Protein AF-A0A847E374-F1 (afdb_monomer_lite)

Sequence (117 aa):
MFTYLCFRLLKELNKVELNGMEIVEEKELYSNYFLNPAIDQKYPNGEALLDLYKRVKQFVDNIDIYDKSLLITHRGFINMIYFILNDIEINYDKKQFNVTHSSIHKIDSEKIKRILP

Foldseek 3Di:
DDDPDPVVLQADWWLDVCVPDDPVVCCVVPVQCPPFNDQQDARVVTGGVVRNLVSLVVCLVVVVVDDPDDDDGDQSSVVSLQCVLVVHDDGDPSPPQPDDPPWDWDDDPSDIHTDGD

Radius of gyration: 15.11 Å; chains: 1; bounding box: 34×30×39 Å

Secondary structure (DSSP, 8-state):
------GGGGPPP--GGGTT--HHHHHHH-GGGTS---TTPPPTTS--HHHHHHHHHHHHTTGGG-TT------HHHHHHHHHHHTTPPP-S-SSTT---TT-EEEEETTEEEEEE-

Structure (mmCIF, N/CA/C/O backbone):
data_AF-A0A847E374-F1
#
_entry.id   AF-A0A847E374-F1
#
loop_
_atom_site.group_PDB
_atom_site.id
_atom_site.type_symbol
_atom_site.label_atom_id
_atom_site.label_alt_id
_atom_site.label_comp_id
_atom_site.label_asym_id
_atom_site.label_entity_id
_atom_site.label_seq_id
_atom_site.pdbx_PDB_ins_code
_atom_site.Cartn_x
_atom_site.Cartn_y
_atom_site.Cartn_z
_atom_site.occupancy
_atom_site.B_iso_or_equiv
_atom_site.auth_seq_id
_atom_site.auth_comp_id
_atom_site.auth_asym_id
_atom_site.auth_atom_id
_atom_site.pdbx_PDB_model_num
ATOM 1 N N . MET A 1 1 ? -4.443 -18.436 18.462 1.00 35.31 1 MET A N 1
ATOM 2 C CA . MET A 1 1 ? -4.494 -18.923 17.069 1.00 35.31 1 MET A CA 1
ATOM 3 C C . MET A 1 1 ? -3.351 -18.254 16.327 1.00 35.31 1 MET A C 1
ATOM 5 O O . MET A 1 1 ? -3.393 -17.047 16.161 1.00 35.31 1 MET A O 1
ATOM 9 N N . PHE A 1 2 ? -2.284 -18.988 16.002 1.00 33.28 2 PHE A N 1
ATOM 10 C CA . PHE A 1 2 ? -1.184 -18.447 15.198 1.00 33.28 2 PHE A CA 1
ATOM 11 C C . PHE A 1 2 ? -1.580 -18.585 13.731 1.00 33.28 2 PHE A C 1
ATOM 13 O O . PHE A 1 2 ? -1.565 -19.681 13.176 1.00 33.28 2 PHE A O 1
ATOM 20 N N . THR A 1 3 ? -2.018 -17.492 13.119 1.00 50.50 3 THR A N 1
ATOM 21 C CA . THR A 1 3 ? -2.219 -17.427 11.675 1.00 50.50 3 THR A CA 1
ATOM 22 C C . THR A 1 3 ? -0.842 -17.440 11.018 1.00 50.50 3 THR A C 1
ATOM 24 O O . THR A 1 3 ? -0.015 -16.562 11.260 1.00 50.50 3 THR A O 1
ATOM 27 N N . TYR A 1 4 ? -0.554 -18.472 10.221 1.00 48.78 4 TYR A N 1
ATOM 28 C CA . TYR A 1 4 ? 0.654 -18.515 9.398 1.00 48.78 4 TYR A CA 1
ATOM 29 C C . TYR A 1 4 ? 0.526 -17.455 8.307 1.00 48.78 4 TYR A C 1
ATOM 31 O O . TYR A 1 4 ? 0.038 -17.722 7.210 1.00 48.78 4 TYR A O 1
ATOM 39 N N . LEU A 1 5 ? 0.950 -16.232 8.610 1.00 61.12 5 LEU A N 1
ATOM 40 C CA . LEU A 1 5 ? 1.117 -15.225 7.584 1.00 61.12 5 LEU A CA 1
ATOM 41 C C . LEU A 1 5 ? 2.303 -15.656 6.720 1.00 61.12 5 LEU A C 1
ATOM 43 O O . LEU A 1 5 ? 3.442 -15.738 7.184 1.00 61.12 5 LEU A O 1
ATOM 47 N N . CYS A 1 6 ? 2.041 -15.982 5.457 1.00 65.44 6 CYS A N 1
ATOM 48 C CA . CYS A 1 6 ? 3.107 -16.293 4.519 1.00 65.44 6 CYS A CA 1
ATOM 49 C C . CYS A 1 6 ? 3.978 -15.041 4.350 1.00 65.44 6 CYS A C 1
ATOM 51 O O . CYS A 1 6 ? 3.579 -14.096 3.672 1.00 65.44 6 CYS A O 1
ATOM 53 N N . PHE A 1 7 ? 5.180 -15.036 4.941 1.00 67.94 7 PHE A N 1
ATOM 54 C CA . PHE A 1 7 ? 6.124 -13.906 4.914 1.00 67.94 7 PHE A CA 1
ATOM 55 C C . PHE A 1 7 ? 6.395 -13.358 3.506 1.00 67.94 7 PHE A C 1
ATOM 57 O O . PHE A 1 7 ? 6.749 -12.193 3.348 1.00 67.94 7 PHE A O 1
ATOM 64 N N . ARG A 1 8 ? 6.211 -14.177 2.463 1.00 75.56 8 ARG A N 1
ATOM 65 C CA . ARG A 1 8 ? 6.341 -13.741 1.067 1.00 75.56 8 ARG A CA 1
ATOM 66 C C . ARG A 1 8 ? 5.347 -12.639 0.695 1.00 75.56 8 ARG A C 1
ATOM 68 O O . ARG A 1 8 ? 5.691 -11.812 -0.141 1.00 75.56 8 ARG A O 1
ATOM 75 N N . LEU A 1 9 ? 4.166 -12.606 1.312 1.00 81.56 9 LEU A N 1
ATOM 76 C CA . LEU A 1 9 ? 3.136 -11.606 1.032 1.00 81.56 9 LEU A CA 1
ATOM 77 C C . LEU A 1 9 ? 3.500 -10.218 1.551 1.00 81.56 9 LEU A C 1
ATOM 79 O O . LEU A 1 9 ? 3.030 -9.250 0.975 1.00 81.56 9 LEU A O 1
ATOM 83 N N . LEU A 1 10 ? 4.358 -10.112 2.570 1.00 88.81 10 LEU A N 1
ATOM 84 C CA . LEU A 1 10 ? 4.753 -8.840 3.186 1.00 88.81 10 LEU A CA 1
ATOM 85 C C . LEU A 1 10 ? 6.003 -8.199 2.566 1.00 88.81 10 LEU A C 1
ATOM 87 O O . LEU A 1 10 ? 6.448 -7.146 3.025 1.00 88.81 10 LEU A O 1
ATOM 91 N N . LYS A 1 11 ? 6.609 -8.849 1.565 1.00 91.81 11 LYS A N 1
ATOM 92 C CA . 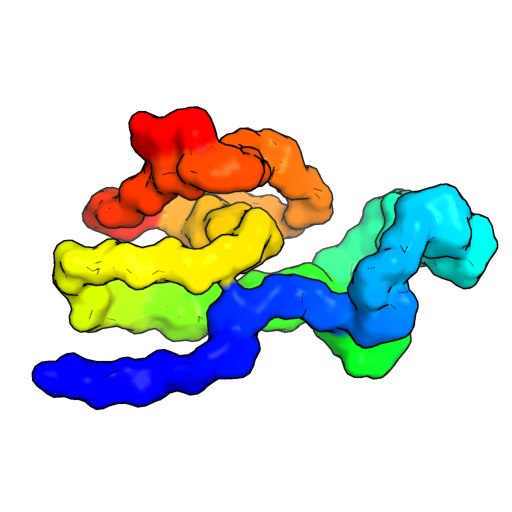LYS A 1 11 ? 7.831 -8.359 0.921 1.00 91.81 11 LYS A CA 1
ATOM 93 C C . LYS A 1 11 ? 7.562 -7.099 0.100 1.00 91.81 11 LYS A C 1
ATOM 95 O O . LYS A 1 11 ? 6.480 -6.945 -0.477 1.00 91.81 11 LYS A O 1
ATOM 100 N N . GLU A 1 12 ? 8.590 -6.254 0.021 1.00 92.19 12 GLU A N 1
ATOM 101 C CA . GLU A 1 12 ? 8.642 -5.079 -0.855 1.00 92.19 12 GLU A CA 1
ATOM 102 C C . GLU A 1 12 ? 8.432 -5.458 -2.332 1.00 92.19 12 GLU A C 1
ATOM 104 O O . GLU A 1 12 ? 8.553 -6.630 -2.701 1.00 92.19 12 GLU A O 1
ATOM 109 N N . LEU A 1 13 ? 8.113 -4.462 -3.166 1.00 92.25 13 LEU A N 1
ATOM 110 C CA . LEU A 1 13 ? 8.013 -4.625 -4.619 1.00 92.25 13 LEU A CA 1
ATOM 111 C C . LEU A 1 13 ? 9.269 -5.297 -5.188 1.00 92.25 13 LEU A C 1
ATOM 113 O O . LEU A 1 13 ? 10.373 -4.767 -5.054 1.00 92.25 13 LEU A O 1
ATOM 117 N N . ASN A 1 14 ? 9.105 -6.433 -5.861 1.00 91.38 14 ASN A N 1
ATOM 118 C CA . ASN A 1 14 ? 10.232 -7.141 -6.446 1.00 91.38 14 ASN A CA 1
ATOM 119 C C . ASN A 1 14 ? 10.612 -6.569 -7.819 1.00 91.38 14 ASN A C 1
ATOM 121 O O . ASN A 1 14 ? 9.959 -6.871 -8.817 1.00 91.38 14 ASN A O 1
ATOM 125 N N . LYS A 1 15 ? 11.716 -5.818 -7.889 1.00 88.06 15 LYS A N 1
ATOM 126 C CA . LYS A 1 15 ? 12.292 -5.359 -9.161 1.00 88.06 15 LYS A CA 1
ATOM 127 C C . LYS A 1 15 ? 13.442 -6.226 -9.699 1.00 88.06 15 LYS A C 1
ATOM 129 O O . LYS A 1 15 ? 14.132 -5.813 -10.627 1.00 88.06 15 LYS A O 1
ATOM 134 N N . VAL A 1 16 ? 13.679 -7.393 -9.098 1.00 87.06 16 VAL A N 1
ATOM 135 C CA . VAL A 1 16 ? 14.783 -8.316 -9.414 1.00 87.06 16 VAL A CA 1
ATOM 136 C C . VAL A 1 16 ? 16.133 -7.599 -9.502 1.00 87.06 16 VAL A C 1
ATOM 138 O O . VAL A 1 16 ? 16.647 -7.186 -8.468 1.00 87.06 16 VAL A O 1
ATOM 141 N N . GLU A 1 17 ? 16.686 -7.440 -10.705 1.00 76.69 17 GLU A N 1
ATOM 142 C CA . GLU A 1 17 ? 18.030 -6.920 -10.973 1.00 76.69 17 GLU A CA 1
ATOM 143 C C . GLU A 1 17 ? 18.176 -5.442 -10.603 1.00 76.69 17 GLU A C 1
ATOM 145 O O . GLU A 1 17 ? 19.279 -4.981 -10.333 1.00 76.69 17 GLU A O 1
ATOM 150 N N . LEU A 1 18 ? 17.063 -4.706 -10.520 1.00 77.06 18 LEU A N 1
ATOM 151 C CA . LEU A 1 18 ? 17.071 -3.306 -10.091 1.00 77.06 18 LEU A CA 1
ATOM 152 C C . LEU A 1 18 ? 17.050 -3.166 -8.562 1.00 77.06 18 LEU A C 1
ATOM 154 O O . LEU A 1 18 ? 17.201 -2.066 -8.031 1.00 77.06 18 LEU A O 1
ATOM 158 N N . ASN A 1 19 ? 16.821 -4.255 -7.818 1.00 78.81 19 ASN A N 1
ATOM 159 C CA . ASN A 1 19 ? 16.851 -4.197 -6.362 1.00 78.81 19 ASN A CA 1
ATOM 160 C C . ASN A 1 19 ? 18.295 -3.962 -5.893 1.00 78.81 19 ASN A C 1
ATOM 162 O O . ASN A 1 19 ? 19.143 -4.839 -6.024 1.00 78.81 19 ASN A O 1
ATOM 166 N N . GLY A 1 20 ? 18.552 -2.801 -5.290 1.00 76.31 20 GLY A N 1
ATOM 167 C CA . GLY A 1 20 ? 19.876 -2.450 -4.765 1.00 76.31 20 GLY A CA 1
ATOM 168 C C . GLY A 1 20 ? 20.818 -1.805 -5.783 1.00 76.31 20 GLY A C 1
ATOM 169 O O . GLY A 1 20 ? 21.938 -1.473 -5.409 1.00 76.31 20 GLY A O 1
ATOM 170 N N . MET A 1 21 ? 20.364 -1.586 -7.021 1.00 80.44 21 MET A N 1
ATOM 171 C CA . MET A 1 21 ? 21.080 -0.774 -8.005 1.00 80.44 21 MET A CA 1
ATOM 172 C C . MET A 1 21 ? 21.060 0.700 -7.587 1.00 80.44 21 MET A C 1
ATOM 174 O O . MET A 1 21 ? 20.069 1.189 -7.031 1.00 80.44 21 MET A O 1
ATOM 178 N N . GLU A 1 22 ? 22.152 1.421 -7.839 1.00 78.06 22 GLU A N 1
ATOM 179 C CA . GLU A 1 22 ? 22.182 2.857 -7.592 1.00 78.06 22 GLU A CA 1
ATOM 180 C C . GLU A 1 22 ? 21.260 3.581 -8.586 1.00 78.06 22 GLU A C 1
ATOM 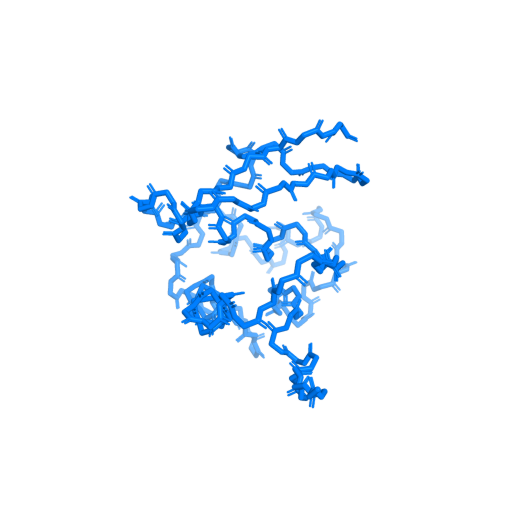182 O O . GLU A 1 22 ? 21.163 3.223 -9.758 1.00 78.06 22 GLU A O 1
ATOM 187 N N . ILE A 1 23 ? 20.574 4.633 -8.130 1.00 73.50 23 ILE A N 1
ATOM 188 C CA . ILE A 1 23 ? 19.575 5.356 -8.938 1.00 73.50 23 ILE A CA 1
ATOM 189 C C . ILE A 1 23 ? 20.172 5.900 -10.246 1.00 73.50 23 ILE A C 1
ATOM 191 O O . ILE A 1 23 ? 19.455 6.030 -11.239 1.00 73.50 23 ILE A O 1
ATOM 195 N N . VAL A 1 24 ? 21.456 6.269 -10.237 1.00 69.31 24 VAL A N 1
ATOM 196 C CA . VAL A 1 24 ? 22.151 6.794 -11.420 1.00 69.31 24 VAL A CA 1
ATOM 197 C C . VAL A 1 24 ? 22.277 5.703 -12.486 1.00 69.31 24 VAL A C 1
ATOM 199 O O . VAL A 1 24 ? 21.843 5.915 -13.615 1.00 69.31 24 VAL A O 1
ATOM 202 N N . GLU A 1 25 ? 22.748 4.516 -12.106 1.00 66.19 25 GLU A N 1
ATOM 203 C CA . GLU A 1 25 ? 22.898 3.360 -12.999 1.00 66.19 25 GLU A CA 1
ATOM 204 C C . GLU A 1 25 ? 21.540 2.837 -13.500 1.00 66.19 25 GLU A C 1
ATOM 206 O O . GLU A 1 25 ? 21.378 2.534 -14.683 1.00 66.19 25 GLU A O 1
ATOM 211 N N . GLU A 1 26 ? 20.522 2.810 -12.628 1.00 66.75 26 GLU A N 1
ATOM 212 C CA . GLU A 1 26 ? 19.162 2.370 -12.980 1.00 66.75 26 GLU A CA 1
ATOM 213 C C . GLU A 1 26 ? 18.551 3.268 -14.072 1.00 66.75 26 GLU A C 1
ATOM 215 O O . GLU A 1 26 ? 17.871 2.786 -14.979 1.00 66.75 26 GLU A O 1
ATOM 220 N N . LYS A 1 27 ? 18.813 4.582 -14.030 1.00 70.75 27 LYS A N 1
ATOM 221 C CA . LYS A 1 27 ? 18.307 5.539 -15.030 1.00 70.75 27 LYS A CA 1
ATOM 222 C C . LYS A 1 27 ? 18.970 5.395 -16.394 1.00 70.75 27 LYS A C 1
ATOM 224 O O . LYS A 1 27 ? 18.296 5.613 -17.400 1.00 70.75 27 LYS A O 1
ATOM 229 N N . GLU A 1 28 ? 20.257 5.068 -16.431 1.00 73.62 28 GLU A N 1
ATOM 230 C CA . GLU A 1 28 ? 21.002 4.902 -17.683 1.00 73.62 28 GLU A CA 1
ATOM 231 C C . GLU A 1 28 ? 20.646 3.585 -18.377 1.00 73.62 28 GLU A C 1
ATOM 233 O O . GLU A 1 28 ? 20.400 3.567 -19.582 1.00 73.62 28 GLU A O 1
ATOM 238 N N . LEU A 1 29 ? 20.551 2.494 -17.612 1.00 69.00 29 LEU A N 1
ATOM 239 C CA . LEU A 1 29 ? 20.310 1.152 -18.147 1.00 69.00 29 LEU A CA 1
ATOM 240 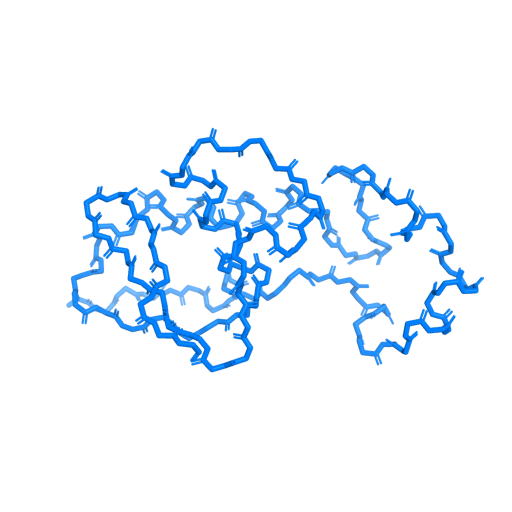C C . LEU A 1 29 ? 18.819 0.847 -18.370 1.00 69.00 29 LEU A C 1
ATOM 242 O O . LEU A 1 29 ? 18.474 0.066 -19.256 1.00 69.00 29 LEU A O 1
ATOM 246 N N . TYR A 1 30 ? 17.927 1.470 -17.591 1.00 69.25 30 TYR A N 1
ATOM 247 C CA . TYR A 1 30 ? 16.499 1.134 -17.537 1.00 69.25 30 TYR A CA 1
ATOM 248 C C . TYR A 1 30 ? 15.589 2.372 -17.559 1.00 69.25 30 TYR A C 1
ATOM 250 O O . TYR A 1 30 ? 14.562 2.424 -16.878 1.00 69.25 30 TYR A O 1
ATOM 258 N N . SER A 1 31 ? 15.923 3.367 -18.386 1.00 67.94 31 SER A N 1
ATOM 259 C CA . SER A 1 31 ? 15.190 4.641 -18.517 1.00 67.94 31 SER A CA 1
ATOM 260 C C . SER A 1 31 ? 13.666 4.486 -18.692 1.00 67.94 31 SER A C 1
ATOM 262 O O . SER A 1 31 ? 12.889 5.215 -18.066 1.00 67.94 31 SER A O 1
ATOM 264 N N . ASN A 1 32 ? 13.228 3.474 -19.450 1.00 68.88 32 ASN A N 1
ATOM 265 C CA . ASN A 1 32 ? 11.814 3.150 -19.699 1.00 68.88 32 ASN A CA 1
ATOM 266 C C . ASN A 1 32 ? 11.027 2.733 -18.439 1.00 68.88 32 ASN A C 1
ATOM 268 O O . ASN A 1 32 ? 9.799 2.752 -18.447 1.00 68.88 32 ASN A O 1
ATOM 272 N N . TYR A 1 33 ? 11.710 2.349 -17.359 1.00 67.31 33 TYR A N 1
ATOM 273 C CA . TYR A 1 33 ? 11.097 1.950 -16.088 1.00 67.31 33 TYR A CA 1
ATOM 274 C C . TYR A 1 33 ? 11.108 3.064 -15.033 1.00 67.31 33 TYR A C 1
ATOM 276 O O . TYR A 1 33 ? 10.585 2.874 -13.933 1.00 67.31 33 TYR A O 1
ATOM 284 N N . PHE A 1 34 ? 11.699 4.222 -15.347 1.00 64.88 34 PHE A N 1
ATOM 285 C CA . PHE A 1 34 ? 11.924 5.304 -14.387 1.00 64.88 34 PHE A CA 1
ATOM 286 C C . PHE A 1 34 ? 11.090 6.564 -14.664 1.00 64.88 34 PHE A C 1
ATOM 288 O O . PHE A 1 34 ? 10.796 7.318 -13.739 1.00 64.88 34 PHE A O 1
ATOM 295 N N . LEU A 1 35 ? 10.668 6.790 -15.911 1.00 65.25 35 LEU A N 1
ATOM 296 C CA . LEU A 1 35 ? 9.978 8.014 -16.346 1.00 65.25 35 LEU A CA 1
ATOM 297 C C . LEU A 1 35 ? 8.445 7.983 -16.179 1.00 65.25 35 LEU A C 1
ATOM 299 O O . LEU A 1 35 ? 7.744 8.651 -16.930 1.00 65.25 35 LEU A O 1
ATOM 303 N N . ASN A 1 36 ? 7.939 7.290 -15.152 1.00 67.75 36 ASN A N 1
ATOM 304 C CA . ASN A 1 36 ? 6.524 6.926 -14.929 1.00 67.75 36 ASN A CA 1
ATOM 305 C C . ASN A 1 36 ? 6.121 5.631 -15.655 1.00 67.75 36 ASN A C 1
ATOM 307 O O . ASN A 1 36 ? 5.374 5.680 -16.632 1.00 67.75 36 ASN A O 1
ATOM 311 N N . PRO A 1 37 ? 6.606 4.462 -15.192 1.00 79.06 37 PRO A N 1
ATOM 312 C CA . PRO A 1 37 ? 6.094 3.186 -15.681 1.00 79.06 37 PRO A CA 1
ATOM 313 C C . PRO A 1 37 ? 4.582 3.091 -15.441 1.00 79.06 37 PRO A C 1
ATOM 315 O O . PRO A 1 37 ? 4.057 3.642 -14.467 1.00 79.06 37 PRO A O 1
ATOM 318 N N . ALA A 1 38 ? 3.881 2.377 -16.319 1.00 87.38 38 ALA A N 1
ATOM 319 C CA . ALA A 1 38 ? 2.474 2.075 -16.090 1.00 87.38 38 ALA A CA 1
ATOM 320 C C . ALA A 1 38 ? 2.321 1.177 -14.849 1.00 87.38 38 ALA A C 1
ATOM 322 O O . ALA A 1 38 ? 3.199 0.376 -14.528 1.00 87.38 38 ALA A O 1
ATOM 323 N N . ILE A 1 39 ? 1.205 1.295 -14.130 1.00 91.69 39 ILE A N 1
ATOM 324 C CA . ILE A 1 39 ? 0.970 0.554 -12.875 1.00 91.69 39 ILE A CA 1
ATOM 325 C C . ILE A 1 39 ? 0.949 -0.973 -13.063 1.00 91.69 39 ILE A C 1
ATOM 327 O O . ILE A 1 39 ? 1.218 -1.719 -12.121 1.00 91.69 39 ILE A O 1
ATOM 331 N N . ASP A 1 40 ? 0.639 -1.438 -14.269 1.00 93.25 40 ASP A N 1
ATOM 332 C CA . ASP A 1 40 ? 0.590 -2.832 -14.707 1.00 93.25 40 ASP A CA 1
ATOM 333 C C . ASP A 1 40 ? 1.866 -3.281 -15.444 1.00 93.25 40 ASP A C 1
ATOM 335 O O . ASP A 1 40 ? 2.027 -4.468 -15.741 1.00 93.25 40 ASP A O 1
ATOM 339 N N . GLN A 1 41 ? 2.807 -2.365 -15.685 1.00 90.75 41 GLN A N 1
ATOM 340 C CA . GLN A 1 41 ? 4.099 -2.681 -16.278 1.00 90.75 41 GLN A CA 1
ATOM 341 C C . GLN A 1 41 ? 4.958 -3.454 -15.278 1.00 90.75 41 GLN A C 1
ATOM 343 O O . GLN A 1 41 ? 5.314 -2.964 -14.204 1.00 90.75 41 GLN A O 1
ATOM 348 N N . LYS A 1 42 ? 5.326 -4.678 -15.654 1.00 90.06 42 LYS A N 1
ATOM 349 C CA . LYS A 1 42 ? 6.219 -5.526 -14.862 1.00 90.06 42 LYS A CA 1
ATOM 350 C C . LYS A 1 42 ? 7.670 -5.138 -15.080 1.00 90.06 42 LYS A C 1
ATOM 352 O O . LYS A 1 42 ? 8.091 -4.962 -16.221 1.00 90.06 42 LYS A O 1
ATOM 357 N N . TYR A 1 43 ? 8.451 -5.103 -14.004 1.00 87.25 43 TYR A N 1
ATOM 358 C CA . TYR A 1 43 ? 9.906 -5.160 -14.131 1.00 87.25 43 TYR A CA 1
ATOM 359 C C . TYR A 1 43 ? 10.327 -6.504 -14.759 1.00 87.25 43 TYR A C 1
ATOM 361 O O . TYR A 1 43 ? 9.633 -7.506 -14.550 1.00 87.25 43 TYR A O 1
ATOM 369 N N . PRO A 1 44 ? 11.445 -6.574 -15.506 1.00 85.44 44 PRO A N 1
ATOM 370 C CA . PRO A 1 44 ? 11.942 -7.834 -16.057 1.00 85.44 44 PRO A CA 1
ATOM 371 C C . PRO A 1 44 ? 12.091 -8.892 -14.957 1.00 85.44 44 PRO A C 1
ATOM 373 O O . PRO A 1 44 ? 12.764 -8.663 -13.954 1.00 85.44 44 PRO A O 1
ATOM 376 N N . ASN A 1 45 ? 11.413 -10.035 -15.118 1.00 86.56 45 ASN A N 1
ATOM 377 C CA . ASN A 1 45 ? 11.327 -11.123 -14.127 1.00 86.56 45 ASN A CA 1
ATOM 378 C C . ASN A 1 45 ? 10.753 -10.729 -12.745 1.00 86.56 45 ASN A C 1
ATOM 380 O O . ASN A 1 45 ? 10.795 -11.527 -11.805 1.00 86.56 45 ASN A O 1
ATOM 384 N N . GLY A 1 46 ? 10.219 -9.516 -12.611 1.00 90.56 46 GLY A N 1
ATOM 385 C CA . GLY A 1 46 ? 9.737 -8.932 -11.366 1.00 90.56 46 GLY A CA 1
ATOM 386 C C . GLY A 1 46 ? 8.223 -8.753 -11.309 1.00 90.56 46 GLY A C 1
ATOM 387 O O . GLY A 1 46 ? 7.452 -9.391 -12.028 1.00 90.56 46 GLY A O 1
ATOM 388 N N . GLU A 1 47 ? 7.806 -7.876 -10.404 1.00 91.81 47 GLU A N 1
ATOM 389 C CA . GLU A 1 47 ? 6.413 -7.505 -10.157 1.00 91.81 47 GLU A CA 1
ATOM 390 C C . GLU A 1 47 ? 6.063 -6.178 -10.843 1.00 91.81 47 GLU A C 1
ATOM 392 O O . GLU A 1 47 ? 6.917 -5.311 -11.013 1.00 91.81 47 GLU A O 1
ATOM 397 N N . ALA A 1 48 ? 4.797 -5.986 -11.204 1.00 93.25 48 ALA A N 1
ATOM 398 C CA . ALA A 1 48 ? 4.247 -4.652 -11.438 1.00 93.25 48 ALA A CA 1
ATOM 399 C C . ALA A 1 48 ? 3.823 -4.004 -10.109 1.00 93.25 48 ALA A C 1
ATOM 401 O O . ALA A 1 48 ? 3.630 -4.691 -9.100 1.00 93.25 48 ALA A O 1
ATOM 402 N N . LEU A 1 49 ? 3.589 -2.687 -10.096 1.00 94.06 49 LEU A N 1
ATOM 403 C CA . LEU A 1 49 ? 3.018 -2.024 -8.915 1.00 94.06 49 LEU A CA 1
ATOM 404 C C . LEU A 1 49 ? 1.646 -2.614 -8.550 1.00 94.06 49 LEU A C 1
ATOM 406 O O . LEU A 1 49 ? 1.349 -2.828 -7.375 1.00 94.06 49 LEU A O 1
ATOM 410 N N . LEU A 1 50 ? 0.844 -2.950 -9.563 1.00 95.31 50 LEU A N 1
ATOM 411 C CA . LEU A 1 50 ? -0.451 -3.600 -9.407 1.00 95.31 50 LEU A CA 1
ATOM 412 C C . LEU A 1 50 ? -0.345 -4.995 -8.762 1.00 95.31 50 LEU A C 1
ATOM 414 O O . LEU A 1 50 ? -1.259 -5.405 -8.047 1.00 95.31 50 LEU A O 1
ATOM 418 N N . ASP A 1 51 ? 0.756 -5.723 -8.972 1.00 95.38 51 ASP A N 1
ATOM 419 C CA . ASP A 1 51 ? 0.974 -7.023 -8.327 1.00 95.38 51 ASP A CA 1
ATOM 420 C C . ASP A 1 51 ? 1.216 -6.850 -6.820 1.00 95.38 51 ASP A C 1
ATOM 422 O O . ASP A 1 51 ? 0.598 -7.550 -6.012 1.00 95.38 51 ASP A O 1
ATOM 426 N N . LEU A 1 52 ? 2.032 -5.861 -6.425 1.00 95.50 52 LEU A N 1
ATOM 427 C CA . LEU A 1 52 ? 2.201 -5.496 -5.015 1.00 95.50 52 LEU A CA 1
ATOM 428 C C . LEU A 1 52 ? 0.862 -5.063 -4.399 1.00 95.50 52 LEU A C 1
ATOM 430 O O . LEU A 1 52 ? 0.516 -5.538 -3.318 1.00 95.50 52 LEU A O 1
ATOM 434 N N . TYR A 1 53 ? 0.091 -4.214 -5.088 1.00 96.19 53 TYR A N 1
ATOM 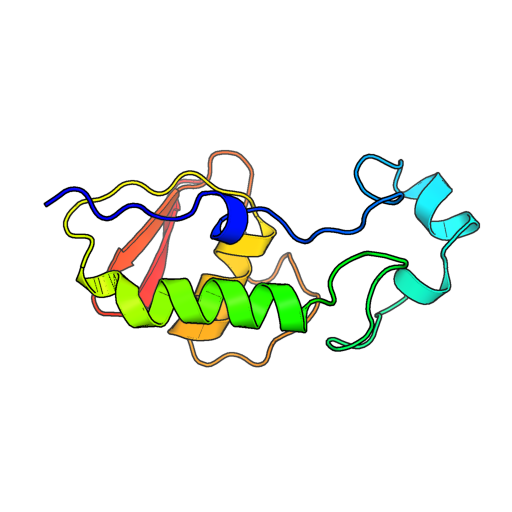435 C CA . TYR A 1 53 ? -1.229 -3.784 -4.618 1.00 96.19 53 TYR A CA 1
ATOM 436 C C . TYR A 1 53 ? -2.152 -4.976 -4.344 1.00 96.19 53 TYR A C 1
ATOM 438 O O . TYR A 1 53 ? -2.733 -5.063 -3.266 1.00 96.19 53 TYR A O 1
ATOM 446 N N . LYS A 1 54 ? -2.245 -5.938 -5.272 1.00 95.00 54 LYS A N 1
ATOM 447 C CA . LYS A 1 54 ? -3.070 -7.146 -5.097 1.00 95.00 54 LYS A CA 1
ATOM 448 C C . LYS A 1 54 ? -2.647 -7.963 -3.874 1.00 95.00 54 LYS A C 1
ATOM 450 O O . LYS A 1 54 ? -3.512 -8.411 -3.127 1.00 95.00 54 LYS A O 1
ATOM 455 N N . ARG A 1 55 ? -1.338 -8.134 -3.639 1.00 94.94 55 ARG A N 1
ATOM 456 C CA . ARG A 1 55 ? -0.828 -8.833 -2.442 1.00 94.94 55 ARG A CA 1
ATOM 457 C C . ARG A 1 55 ? -1.181 -8.097 -1.155 1.00 94.94 55 ARG A C 1
ATOM 459 O O . ARG A 1 55 ? -1.597 -8.729 -0.188 1.00 94.94 55 ARG A O 1
ATOM 466 N N . VAL A 1 56 ? -1.020 -6.775 -1.135 1.00 95.25 56 VAL A N 1
ATOM 467 C CA . VAL A 1 56 ? -1.354 -5.970 0.048 1.00 95.25 56 VAL A CA 1
ATOM 468 C C . VAL A 1 56 ? -2.862 -5.980 0.282 1.00 95.25 56 VAL A C 1
ATOM 470 O O . VAL A 1 56 ? -3.284 -6.097 1.423 1.00 95.25 56 VAL A O 1
ATOM 473 N N . LYS A 1 57 ? -3.679 -5.956 -0.776 1.00 95.06 57 LYS A N 1
ATOM 474 C CA . LYS A 1 57 ? -5.135 -6.070 -0.667 1.00 95.06 57 LYS A CA 1
ATOM 475 C C . LYS A 1 57 ? -5.557 -7.378 -0.009 1.00 95.06 57 LYS A C 1
ATOM 477 O O . LYS A 1 57 ? -6.309 -7.335 0.948 1.00 95.06 57 LYS A O 1
ATOM 482 N N . GLN A 1 58 ? -4.978 -8.513 -0.404 1.00 92.88 58 GLN A N 1
ATOM 483 C CA . GLN A 1 58 ? -5.237 -9.795 0.270 1.00 92.88 58 GLN A CA 1
ATOM 484 C C . GLN A 1 58 ? -4.916 -9.759 1.772 1.00 92.88 58 GLN A C 1
ATOM 486 O O . GLN A 1 58 ? -5.605 -10.393 2.570 1.00 92.88 58 GLN A O 1
ATOM 491 N N . PHE A 1 59 ? -3.864 -9.033 2.161 1.00 91.81 59 PHE A N 1
ATOM 492 C CA . PHE A 1 59 ? -3.536 -8.813 3.567 1.00 91.81 59 PHE A CA 1
ATOM 493 C C . PHE A 1 59 ? -4.566 -7.903 4.256 1.00 91.81 59 PHE A C 1
ATOM 495 O O . PHE A 1 59 ? -5.041 -8.244 5.336 1.00 91.81 59 PHE A O 1
ATOM 502 N N . VAL A 1 60 ? -4.925 -6.779 3.628 1.00 92.50 60 VAL A N 1
ATOM 503 C CA . VAL A 1 60 ? -5.879 -5.798 4.165 1.00 92.50 60 VAL A CA 1
ATOM 504 C C . VAL A 1 60 ? -7.284 -6.391 4.306 1.00 92.50 60 VAL A C 1
ATOM 506 O O . VAL A 1 60 ? -7.906 -6.192 5.339 1.00 92.50 60 VAL A O 1
ATOM 509 N N . ASP A 1 61 ? -7.739 -7.198 3.347 1.00 91.62 61 ASP A N 1
ATOM 510 C CA . ASP A 1 61 ? -9.041 -7.885 3.381 1.00 91.62 61 ASP A CA 1
ATOM 511 C C . ASP A 1 61 ? -9.183 -8.822 4.600 1.00 91.62 61 ASP A C 1
ATOM 513 O O . ASP A 1 61 ? -10.288 -9.206 4.972 1.00 91.62 61 ASP A O 1
ATOM 517 N N . ASN A 1 62 ? -8.066 -9.211 5.223 1.00 88.31 62 ASN A N 1
ATOM 518 C CA . ASN A 1 62 ? -8.031 -10.060 6.411 1.00 88.31 62 ASN A CA 1
ATOM 519 C C . ASN A 1 62 ? -7.465 -9.327 7.636 1.00 88.31 62 ASN A C 1
ATOM 521 O O . ASN A 1 62 ? -7.073 -9.980 8.599 1.00 88.31 62 ASN A O 1
ATOM 525 N N . ILE A 1 63 ? -7.366 -7.994 7.618 1.00 88.12 63 ILE A N 1
ATOM 526 C CA . ILE A 1 63 ? -6.626 -7.257 8.648 1.00 88.12 63 ILE A CA 1
ATOM 527 C C . ILE A 1 63 ? -7.265 -7.343 10.038 1.00 88.12 63 ILE A C 1
ATOM 529 O O . ILE A 1 63 ? -6.548 -7.349 11.038 1.00 88.12 63 ILE A O 1
ATOM 533 N N . ASP A 1 64 ? -8.587 -7.502 10.105 1.00 87.12 64 ASP A N 1
ATOM 534 C CA . ASP A 1 64 ? -9.352 -7.553 11.357 1.00 87.12 64 ASP A CA 1
ATOM 535 C C . ASP A 1 64 ? -9.050 -8.786 12.215 1.00 87.12 64 ASP A C 1
ATOM 537 O O . ASP A 1 64 ? -9.350 -8.809 13.409 1.00 87.12 64 ASP A O 1
ATOM 541 N N . ILE A 1 65 ? -8.407 -9.816 11.649 1.00 88.31 65 ILE A N 1
ATOM 542 C CA . ILE A 1 65 ? -7.950 -10.973 12.433 1.00 88.31 65 ILE A CA 1
ATOM 543 C C . ILE A 1 65 ? -6.781 -10.613 13.365 1.00 88.31 65 ILE A C 1
ATOM 545 O O . ILE A 1 65 ? -6.434 -11.402 14.248 1.00 88.31 65 ILE A O 1
ATOM 549 N N . TYR A 1 66 ? -6.150 -9.454 13.158 1.00 87.19 66 TYR A N 1
ATOM 550 C CA . TYR A 1 66 ? -4.988 -8.983 13.900 1.00 87.19 66 TYR A CA 1
ATOM 551 C C . TYR A 1 66 ? -5.377 -7.885 14.899 1.00 87.19 66 TYR A C 1
ATOM 553 O O . TYR A 1 66 ? -5.251 -6.696 14.616 1.00 87.19 66 TYR A O 1
ATOM 561 N N . ASP A 1 67 ? -5.779 -8.266 16.114 1.00 85.94 67 ASP A N 1
ATOM 562 C CA . ASP A 1 67 ? -5.941 -7.303 17.214 1.00 85.94 67 ASP A CA 1
ATOM 563 C C . ASP A 1 67 ? -4.582 -6.979 17.869 1.00 85.94 67 ASP A C 1
ATOM 565 O O . ASP A 1 67 ? -3.728 -7.857 18.024 1.00 85.94 67 ASP A O 1
ATOM 569 N N . LYS A 1 68 ? -4.365 -5.705 18.232 1.00 87.50 68 LYS A N 1
ATOM 570 C CA . LYS A 1 68 ? -3.166 -5.180 18.934 1.00 87.50 68 LYS A CA 1
ATOM 571 C C . LYS A 1 68 ? -1.828 -5.742 18.425 1.00 87.50 68 LYS A C 1
ATOM 573 O O . LYS A 1 68 ? -0.956 -6.122 19.206 1.00 87.50 68 LYS A O 1
ATOM 578 N N . SER A 1 69 ? -1.663 -5.786 17.107 1.00 91.19 69 SER A N 1
ATOM 579 C CA . SER A 1 69 ? -0.490 -6.366 16.445 1.00 91.19 69 SER A CA 1
ATOM 580 C C . SER A 1 69 ? 0.466 -5.296 15.904 1.00 91.19 69 SER A C 1
ATOM 582 O O . SER A 1 69 ? 0.047 -4.201 15.532 1.00 91.19 69 SER A O 1
ATOM 584 N N . LEU A 1 70 ? 1.763 -5.622 15.837 1.00 92.44 70 LEU A N 1
ATOM 585 C CA . LEU A 1 70 ? 2.791 -4.790 15.206 1.00 92.44 70 LEU A CA 1
ATOM 586 C C . LEU A 1 70 ? 3.265 -5.453 13.910 1.00 92.44 70 LEU A C 1
ATOM 588 O O . LEU A 1 70 ? 3.836 -6.542 13.937 1.00 92.44 70 LEU A O 1
ATOM 592 N N . LEU A 1 71 ? 3.066 -4.767 12.785 1.00 91.88 71 LEU A N 1
ATOM 593 C CA . LEU A 1 71 ? 3.599 -5.164 11.487 1.00 91.88 71 LEU A CA 1
ATOM 594 C C . LEU A 1 71 ? 4.875 -4.373 11.188 1.00 91.88 71 LEU A C 1
ATOM 596 O O . LEU A 1 71 ? 4.837 -3.150 11.075 1.00 91.88 71 LEU A O 1
ATOM 600 N N . ILE A 1 72 ? 5.990 -5.079 11.007 1.00 92.12 72 ILE A N 1
ATOM 601 C CA . ILE A 1 72 ? 7.248 -4.501 10.521 1.00 92.12 72 ILE A CA 1
ATOM 602 C C . ILE A 1 72 ? 7.396 -4.886 9.051 1.00 92.12 72 ILE A C 1
ATOM 604 O O . ILE A 1 72 ? 7.435 -6.067 8.709 1.00 92.12 72 ILE A O 1
ATOM 608 N N . THR A 1 73 ? 7.449 -3.889 8.173 1.00 93.44 73 THR A N 1
ATOM 609 C CA . THR A 1 73 ? 7.531 -4.086 6.721 1.00 93.44 73 THR A CA 1
ATOM 610 C C . THR A 1 73 ? 8.242 -2.897 6.064 1.00 93.44 73 THR A C 1
ATOM 612 O O . THR A 1 73 ? 8.910 -2.105 6.729 1.00 93.44 73 THR A O 1
ATOM 615 N N . HIS A 1 74 ? 8.137 -2.794 4.747 1.00 93.50 74 HIS A N 1
ATOM 616 C CA . HIS A 1 74 ? 8.827 -1.827 3.920 1.00 93.50 74 HIS A CA 1
ATOM 617 C C . HIS A 1 74 ? 7.905 -0.685 3.475 1.00 93.50 74 HIS A C 1
ATOM 619 O O . HIS A 1 74 ? 6.677 -0.753 3.576 1.00 93.50 74 HIS A O 1
ATOM 625 N N . ARG A 1 75 ? 8.508 0.384 2.950 1.00 94.56 75 ARG A N 1
ATOM 626 C CA . ARG A 1 75 ? 7.804 1.618 2.582 1.00 94.56 75 ARG A CA 1
ATOM 627 C C . ARG A 1 75 ? 6.731 1.393 1.518 1.00 94.56 75 ARG A C 1
ATOM 629 O O . ARG A 1 75 ? 5.648 1.961 1.637 1.00 94.56 75 ARG A O 1
ATOM 636 N N . GLY A 1 76 ? 7.020 0.612 0.475 1.00 94.38 76 GLY A N 1
ATOM 637 C CA . GLY A 1 76 ? 6.053 0.377 -0.598 1.00 94.38 76 GLY A CA 1
ATOM 638 C C . GLY A 1 76 ? 4.832 -0.395 -0.107 1.00 94.38 76 GLY A C 1
ATOM 639 O O . GLY A 1 76 ? 3.713 -0.044 -0.475 1.00 94.38 76 GLY A O 1
ATOM 640 N N . PHE A 1 77 ? 5.024 -1.355 0.801 1.00 95.62 77 PHE A N 1
ATOM 641 C CA . PHE A 1 77 ? 3.924 -2.088 1.426 1.00 95.62 77 PHE A CA 1
ATOM 642 C C . PHE A 1 77 ? 3.014 -1.164 2.248 1.00 95.62 77 PHE A C 1
ATOM 644 O O . PHE A 1 77 ? 1.801 -1.167 2.052 1.00 95.62 77 PHE A O 1
ATOM 651 N N . ILE A 1 78 ? 3.589 -0.313 3.110 1.00 96.00 78 ILE A N 1
ATOM 652 C CA . ILE A 1 78 ? 2.817 0.651 3.917 1.00 96.00 78 ILE A CA 1
ATOM 653 C C . ILE A 1 78 ? 2.043 1.617 3.010 1.00 96.00 78 ILE A C 1
ATOM 655 O O . ILE A 1 78 ? 0.860 1.853 3.240 1.00 96.00 78 ILE A O 1
ATOM 659 N N . ASN A 1 79 ? 2.671 2.133 1.948 1.00 96.31 79 ASN A N 1
ATOM 660 C CA . ASN A 1 79 ? 1.993 3.000 0.980 1.00 96.31 79 ASN A CA 1
ATOM 661 C C . ASN A 1 79 ? 0.787 2.310 0.320 1.00 96.31 79 ASN A C 1
ATOM 663 O O . ASN A 1 79 ? -0.238 2.954 0.124 1.00 96.31 79 ASN A O 1
ATOM 667 N N . MET A 1 80 ? 0.872 1.014 0.000 1.00 96.69 80 MET A N 1
ATOM 668 C CA . MET A 1 80 ? -0.281 0.290 -0.549 1.00 96.69 80 MET A CA 1
ATOM 669 C C . MET A 1 80 ? -1.435 0.190 0.446 1.00 96.69 80 MET A C 1
ATOM 671 O O . MET A 1 80 ? -2.581 0.342 0.038 1.00 96.69 80 MET A O 1
ATOM 675 N N . ILE A 1 81 ? -1.158 0.018 1.743 1.00 96.12 81 ILE A N 1
ATOM 676 C CA . ILE A 1 81 ? -2.214 0.043 2.767 1.00 96.12 81 ILE A CA 1
ATOM 677 C C . ILE A 1 81 ? -2.940 1.396 2.754 1.00 96.12 81 ILE A C 1
ATOM 679 O O . ILE A 1 81 ? -4.164 1.425 2.826 1.00 96.12 81 ILE A O 1
ATOM 683 N N . TYR A 1 82 ? -2.210 2.507 2.602 1.00 96.62 82 TYR A N 1
ATOM 684 C CA . TYR A 1 82 ? -2.810 3.838 2.452 1.00 96.62 82 TYR A CA 1
ATOM 685 C C . TYR A 1 82 ? -3.709 3.961 1.228 1.00 96.62 82 TYR A C 1
ATOM 687 O O . TYR A 1 82 ? -4.803 4.505 1.352 1.00 96.62 82 TYR A O 1
ATOM 695 N N . PHE A 1 83 ? -3.269 3.466 0.070 1.00 95.94 83 PHE A N 1
ATOM 696 C CA . PHE A 1 83 ? -4.105 3.475 -1.129 1.00 95.94 83 PHE A CA 1
ATOM 697 C C . PHE A 1 83 ? -5.396 2.677 -0.928 1.00 95.94 83 PHE A C 1
ATOM 699 O O . PHE A 1 83 ? -6.468 3.154 -1.279 1.00 95.94 83 PHE A O 1
ATOM 706 N N . ILE A 1 84 ? -5.295 1.484 -0.334 1.00 95.81 84 ILE A N 1
ATOM 707 C CA . ILE A 1 84 ? -6.432 0.575 -0.149 1.00 95.81 84 ILE A CA 1
ATOM 708 C C . ILE A 1 84 ? -7.430 1.137 0.864 1.00 95.81 84 ILE A C 1
ATOM 710 O O . ILE 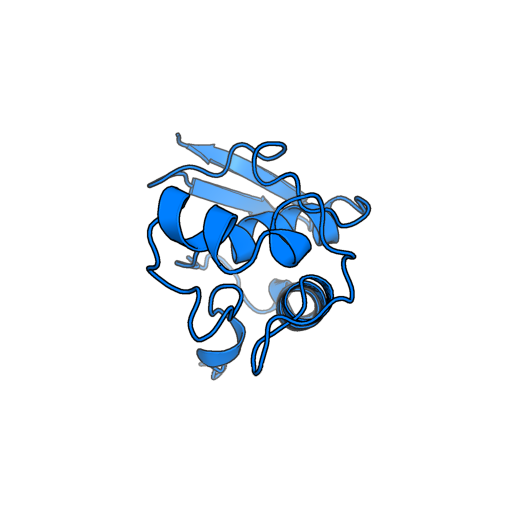A 1 84 ? -8.609 1.254 0.555 1.00 95.81 84 ILE A O 1
ATOM 714 N N . LEU A 1 85 ? -6.968 1.491 2.065 1.00 95.12 85 LEU A N 1
ATOM 715 C CA . LEU A 1 85 ? -7.852 1.887 3.166 1.00 95.12 85 LEU A CA 1
ATOM 716 C C . LEU A 1 85 ? -8.469 3.280 2.991 1.00 95.12 85 LEU A C 1
ATOM 718 O O . LEU A 1 85 ? -9.492 3.574 3.600 1.00 95.12 85 LEU A O 1
ATOM 722 N N . ASN A 1 86 ? -7.865 4.143 2.171 1.00 93.25 86 ASN A N 1
ATOM 723 C CA . ASN A 1 86 ? -8.404 5.476 1.894 1.00 93.25 86 ASN A CA 1
ATOM 724 C C . ASN A 1 86 ? -9.100 5.582 0.528 1.00 93.25 86 ASN A C 1
ATOM 726 O O . ASN A 1 86 ? -9.455 6.694 0.146 1.00 93.25 86 ASN A O 1
ATOM 730 N N . ASP A 1 87 ? -9.262 4.472 -0.202 1.00 92.81 87 ASP A N 1
ATOM 731 C CA . ASP A 1 87 ? -9.862 4.436 -1.546 1.00 92.81 87 ASP A CA 1
ATOM 732 C C . ASP A 1 87 ? -9.207 5.431 -2.531 1.00 92.81 87 ASP A C 1
ATOM 734 O O . ASP A 1 87 ? -9.861 6.203 -3.229 1.00 92.81 87 ASP A O 1
ATOM 738 N N . ILE A 1 88 ? -7.869 5.454 -2.545 1.00 94.06 88 ILE A N 1
ATOM 739 C CA . ILE A 1 88 ? -7.068 6.326 -3.416 1.00 94.06 88 ILE A CA 1
ATOM 740 C C . ILE A 1 88 ? -6.574 5.514 -4.616 1.00 94.06 88 ILE A C 1
ATOM 742 O O . ILE A 1 88 ? -6.060 4.403 -4.466 1.00 94.06 88 ILE A O 1
ATOM 746 N N . GLU A 1 89 ? -6.657 6.100 -5.811 1.00 94.06 89 GLU A N 1
ATOM 747 C CA . GLU A 1 89 ? -6.128 5.496 -7.033 1.00 94.06 89 GLU A CA 1
ATOM 748 C C . GLU A 1 89 ? -4.609 5.268 -6.943 1.00 94.06 89 GLU A C 1
ATOM 750 O O . GLU A 1 89 ? -3.833 6.178 -6.626 1.00 94.06 89 GLU A O 1
ATOM 755 N N . ILE A 1 90 ? -4.178 4.036 -7.234 1.00 94.88 90 ILE A N 1
ATOM 756 C CA . ILE A 1 90 ? -2.774 3.642 -7.109 1.00 94.88 90 ILE A CA 1
ATOM 757 C C . ILE A 1 90 ? -1.883 4.380 -8.100 1.00 94.88 90 ILE A C 1
ATOM 759 O O . ILE A 1 90 ? -2.190 4.511 -9.281 1.00 94.88 90 ILE A O 1
ATOM 763 N N . ASN A 1 91 ? -0.725 4.820 -7.621 1.00 92.19 91 ASN A N 1
ATOM 764 C CA . ASN A 1 91 ? 0.265 5.510 -8.436 1.00 92.19 91 ASN A CA 1
ATOM 765 C C . ASN A 1 91 ? 1.678 5.355 -7.848 1.00 92.19 91 ASN A C 1
ATOM 767 O O . ASN A 1 91 ? 1.874 4.813 -6.758 1.00 92.19 91 ASN A O 1
ATOM 771 N N . TYR A 1 92 ? 2.682 5.838 -8.582 1.00 88.25 92 TYR A N 1
ATOM 772 C CA . TYR A 1 92 ? 4.089 5.759 -8.182 1.00 88.25 92 TYR A CA 1
ATOM 773 C C . TYR A 1 92 ? 4.544 6.881 -7.232 1.00 88.25 92 TYR A C 1
ATOM 775 O O . TYR A 1 92 ? 5.722 6.901 -6.856 1.00 88.25 92 TYR A O 1
ATOM 783 N N . ASP A 1 93 ? 3.665 7.794 -6.796 1.00 88.81 93 ASP A N 1
ATOM 784 C CA . ASP A 1 93 ? 4.041 8.831 -5.833 1.00 88.81 93 ASP A CA 1
ATOM 785 C C . ASP A 1 93 ? 4.252 8.228 -4.440 1.00 88.81 93 ASP A C 1
ATOM 787 O O . ASP A 1 93 ? 3.357 8.085 -3.606 1.00 88.81 93 ASP A O 1
ATOM 791 N N . LYS A 1 94 ? 5.510 7.894 -4.153 1.00 81.81 94 LYS A N 1
ATOM 792 C CA . LYS A 1 94 ? 5.905 7.332 -2.861 1.00 81.81 94 LYS A CA 1
ATOM 793 C C . LYS A 1 94 ? 5.889 8.360 -1.728 1.00 81.81 94 LYS A C 1
ATOM 795 O O . LYS A 1 94 ? 6.041 7.950 -0.573 1.00 81.81 94 LYS A O 1
ATOM 800 N N . LYS A 1 95 ? 5.836 9.667 -2.013 1.00 87.88 95 LYS A N 1
ATOM 801 C CA . LYS A 1 95 ? 5.981 10.742 -1.015 1.00 87.88 95 LYS A CA 1
ATOM 802 C C . LYS A 1 95 ? 4.647 11.166 -0.406 1.00 87.88 95 LYS A C 1
ATOM 804 O O . LYS A 1 95 ? 4.665 11.639 0.727 1.00 87.88 95 LYS A O 1
ATOM 809 N N . GLN A 1 96 ? 3.531 10.932 -1.094 1.00 92.31 96 GLN A N 1
ATOM 810 C CA . GLN A 1 96 ? 2.206 11.420 -0.692 1.00 92.31 96 GLN A CA 1
ATOM 811 C C . GLN A 1 96 ? 1.793 11.061 0.752 1.00 92.31 96 GLN A C 1
ATOM 813 O O . GLN A 1 96 ? 1.194 11.882 1.438 1.00 92.31 96 GLN A O 1
ATOM 818 N N . PHE A 1 97 ? 2.166 9.878 1.258 1.00 93.88 97 PHE A N 1
ATOM 819 C CA . PHE A 1 97 ? 1.802 9.426 2.614 1.00 93.88 97 PHE A CA 1
ATOM 820 C C . PHE A 1 97 ? 2.887 9.669 3.666 1.00 93.88 97 PHE A C 1
ATOM 822 O O . PHE A 1 97 ? 2.720 9.310 4.831 1.00 93.88 97 PHE A O 1
ATOM 829 N N . ASN A 1 98 ? 4.009 10.270 3.259 1.00 93.56 98 ASN A N 1
ATOM 830 C CA . ASN A 1 98 ? 5.139 10.586 4.124 1.00 93.56 98 ASN A CA 1
ATOM 831 C C . ASN A 1 98 ? 5.599 9.377 4.971 1.00 93.56 98 ASN A C 1
ATOM 833 O O . ASN A 1 98 ? 5.836 9.506 6.166 1.00 93.56 98 ASN A O 1
ATOM 837 N N . VAL A 1 99 ? 5.691 8.183 4.378 1.00 94.94 99 VAL A N 1
ATOM 838 C CA . VAL A 1 99 ? 6.267 6.999 5.039 1.00 94.94 99 VAL A CA 1
ATOM 839 C C . VAL A 1 99 ? 7.792 7.118 4.999 1.00 94.94 99 VAL A C 1
ATOM 841 O O . VAL A 1 99 ? 8.397 7.057 3.921 1.00 94.94 99 VAL A O 1
ATOM 844 N N . THR A 1 100 ? 8.418 7.307 6.160 1.00 94.25 100 THR A N 1
ATOM 845 C CA . THR A 1 100 ? 9.875 7.469 6.309 1.00 94.25 100 THR A CA 1
ATOM 846 C C . THR A 1 100 ? 10.493 6.340 7.123 1.00 94.25 100 THR A C 1
ATOM 848 O O . THR A 1 100 ? 9.795 5.513 7.709 1.00 94.25 100 THR A O 1
ATOM 851 N N . HIS A 1 101 ? 11.825 6.281 7.152 1.00 92.56 101 HIS A N 1
ATOM 852 C CA . HIS A 1 101 ? 12.525 5.343 8.023 1.00 92.56 101 HIS A CA 1
ATOM 853 C C . HIS A 1 101 ? 12.100 5.555 9.482 1.00 92.56 101 HIS A C 1
ATOM 855 O O . HIS A 1 101 ? 11.939 6.698 9.901 1.00 92.56 101 HIS A O 1
ATOM 861 N N . SER A 1 102 ? 11.887 4.458 10.210 1.00 91.88 102 SER A N 1
ATOM 862 C CA . SER A 1 102 ? 11.422 4.432 11.608 1.00 91.88 102 SER A CA 1
ATOM 863 C C . SER A 1 102 ? 10.048 5.051 11.898 1.00 91.88 102 SER A C 1
ATOM 865 O O . SER A 1 102 ? 9.619 5.019 13.049 1.00 91.88 102 SER A O 1
ATOM 867 N N . SER A 1 103 ? 9.325 5.531 10.881 1.00 95.94 103 SER A N 1
ATOM 868 C CA . SER A 1 103 ? 7.967 6.040 11.076 1.00 95.94 103 SER A CA 1
ATOM 869 C C . SER A 1 103 ? 7.003 4.938 11.512 1.00 95.94 103 SER A C 1
ATOM 871 O O . SER A 1 103 ? 7.096 3.789 11.074 1.00 95.94 103 SER A O 1
ATOM 873 N N . ILE A 1 104 ? 6.048 5.299 12.374 1.00 96.31 104 ILE A N 1
ATOM 874 C CA . ILE A 1 104 ? 5.015 4.377 12.862 1.00 96.31 104 ILE A CA 1
ATOM 875 C C . ILE A 1 104 ? 3.653 4.849 12.373 1.00 96.31 104 ILE A C 1
ATOM 877 O O . ILE A 1 104 ? 3.289 6.023 12.497 1.00 96.31 104 ILE A O 1
ATOM 881 N N . HIS A 1 105 ? 2.885 3.900 11.846 1.00 95.81 105 HIS A N 1
ATOM 882 C CA . HIS A 1 105 ? 1.554 4.112 11.302 1.00 95.81 105 HIS A CA 1
ATOM 883 C C . HIS A 1 105 ? 0.551 3.248 12.062 1.00 95.81 105 HIS A C 1
ATOM 885 O O . HIS A 1 105 ? 0.790 2.066 12.298 1.00 95.81 105 HIS A O 1
ATOM 891 N N . LYS A 1 106 ? -0.565 3.855 12.466 1.00 95.19 106 LYS A N 1
ATOM 892 C CA . LYS A 1 106 ? -1.660 3.187 13.164 1.00 95.19 106 LYS A CA 1
ATOM 893 C C . LYS A 1 106 ? -2.791 2.923 12.183 1.00 95.19 106 LYS A C 1
ATOM 895 O O . LYS A 1 106 ? -3.224 3.850 11.497 1.00 95.19 106 LYS A O 1
ATOM 900 N N . ILE A 1 107 ? -3.287 1.691 12.197 1.00 93.75 107 ILE A N 1
ATOM 901 C CA . ILE A 1 107 ? -4.547 1.305 11.567 1.00 93.75 107 ILE A CA 1
ATOM 902 C C . ILE A 1 107 ? -5.603 1.210 12.668 1.00 93.75 107 ILE A C 1
ATOM 904 O O . ILE A 1 107 ? -5.343 0.649 13.733 1.00 93.75 107 ILE A O 1
ATOM 908 N N . ASP A 1 108 ? -6.746 1.846 12.452 1.00 89.06 108 ASP A N 1
ATOM 909 C CA . ASP A 1 108 ? -7.855 1.909 13.397 1.00 89.06 108 ASP A CA 1
ATOM 910 C C . ASP A 1 108 ? -9.164 2.056 12.621 1.00 89.06 108 ASP A C 1
ATOM 912 O O . ASP A 1 108 ? -9.311 3.016 11.863 1.00 89.06 108 ASP A O 1
ATOM 916 N N . SER A 1 109 ? -10.099 1.121 12.811 1.00 81.88 109 SER A N 1
ATOM 917 C CA . SER A 1 109 ? -11.422 1.150 12.169 1.00 81.88 109 SER A CA 1
ATOM 918 C C . SER A 1 109 ? -11.332 1.340 10.645 1.00 81.88 109 SER A C 1
ATOM 920 O O . SER A 1 109 ? -11.888 2.296 10.107 1.00 81.88 109 SER A O 1
ATOM 922 N N . GLU A 1 110 ? -10.537 0.491 9.981 1.00 79.56 110 GLU A N 1
ATOM 923 C CA . GLU A 1 110 ? -10.251 0.544 8.533 1.00 79.56 110 GLU A CA 1
ATOM 924 C C . GLU A 1 110 ? -9.624 1.860 8.033 1.00 79.56 110 GLU A C 1
ATOM 926 O O . GLU A 1 110 ? -9.554 2.109 6.837 1.00 79.56 110 GLU A O 1
ATOM 931 N N . LYS A 1 111 ? -9.108 2.714 8.922 1.00 87.94 111 LYS A N 1
ATOM 932 C CA . LYS A 1 111 ? -8.377 3.934 8.550 1.00 87.94 111 LYS A CA 1
ATOM 933 C C . LYS A 1 111 ? -6.925 3.826 8.959 1.00 87.94 111 LYS A C 1
ATOM 935 O O . LYS A 1 111 ? -6.615 3.332 10.040 1.00 87.94 111 LYS A O 1
ATOM 940 N N . ILE A 1 112 ? -6.027 4.364 8.141 1.00 94.38 112 ILE A N 1
ATOM 941 C CA . ILE A 1 112 ? -4.595 4.426 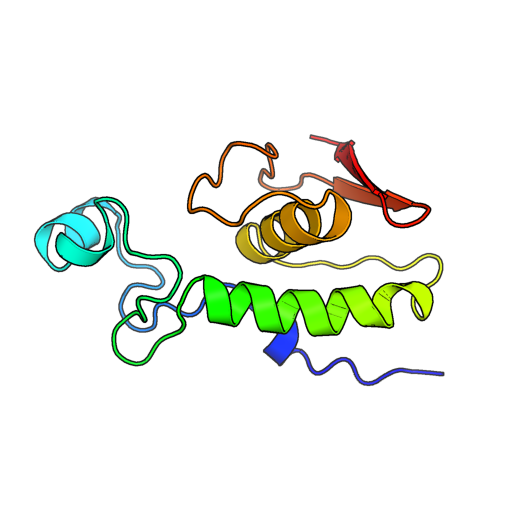8.446 1.00 94.38 112 ILE A CA 1
ATOM 942 C C . ILE A 1 112 ? -4.121 5.868 8.617 1.00 94.38 112 ILE A C 1
ATOM 944 O O . ILE A 1 112 ? -4.452 6.760 7.838 1.00 94.38 112 ILE A O 1
ATOM 948 N N . LYS A 1 113 ? -3.305 6.106 9.645 1.00 94.19 113 LYS A N 1
ATOM 949 C CA . LYS A 1 113 ? -2.661 7.401 9.893 1.00 94.19 113 LYS A CA 1
ATOM 950 C C . LYS A 1 113 ? -1.249 7.229 10.436 1.00 94.19 113 LYS A C 1
ATOM 952 O O . LYS A 1 113 ? -0.974 6.298 11.189 1.00 94.19 113 LYS A O 1
ATOM 957 N N . ARG A 1 114 ? -0.356 8.160 10.105 1.00 94.31 114 ARG A N 1
ATOM 958 C CA . ARG A 1 114 ? 0.982 8.213 10.702 1.00 94.31 114 ARG A CA 1
ATOM 959 C C . ARG A 1 114 ? 0.848 8.770 12.111 1.00 94.31 114 ARG A C 1
ATOM 961 O O . ARG A 1 114 ? 0.143 9.756 12.310 1.00 94.31 114 ARG A O 1
ATOM 968 N N . ILE A 1 115 ? 1.497 8.131 13.075 1.00 95.50 115 ILE A N 1
ATOM 969 C CA . ILE A 1 115 ? 1.456 8.540 14.482 1.00 95.50 115 ILE A CA 1
ATOM 970 C C . ILE A 1 115 ? 2.818 8.968 15.017 1.00 95.50 115 ILE A C 1
ATOM 972 O O . ILE A 1 115 ? 2.853 9.741 15.969 1.00 95.50 115 ILE A O 1
ATOM 976 N N . LEU A 1 116 ? 3.920 8.517 14.408 1.00 88.94 116 LEU A N 1
ATOM 977 C CA . LEU A 1 116 ? 5.269 8.940 14.783 1.00 88.94 116 LEU A CA 1
ATOM 978 C C . LEU A 1 116 ? 6.153 9.190 13.554 1.00 88.94 116 LEU A C 1
ATOM 980 O O . LEU A 1 116 ? 5.933 8.563 12.503 1.00 88.94 116 LEU A O 1
ATOM 984 N N . PRO A 1 117 ? 7.116 10.127 13.672 1.00 80.12 117 PRO A N 1
ATOM 985 C CA . PRO A 1 117 ? 8.078 10.404 12.628 1.00 80.12 117 PRO A CA 1
ATOM 986 C C . PRO A 1 117 ? 9.040 9.237 12.381 1.00 80.12 117 PRO A C 1
ATOM 988 O O . PRO A 1 117 ? 9.400 8.547 13.352 1.00 80.12 117 PRO A O 1
#

pLDDT: mean 85.61, std 12.58, range [33.28, 96.69]